Protein AF-A0A6G0YF76-F1 (afdb_monomer_lite)

Structure (mmCIF, N/CA/C/O backbone):
data_AF-A0A6G0YF76-F1
#
_entry.id   AF-A0A6G0YF76-F1
#
loop_
_atom_site.group_PDB
_atom_site.id
_atom_site.type_symbol
_atom_site.label_atom_id
_atom_site.label_alt_id
_atom_site.label_comp_id
_atom_site.label_asym_id
_atom_site.label_entity_id
_atom_site.label_seq_id
_atom_site.pdbx_PDB_ins_code
_atom_site.Cartn_x
_atom_site.Cartn_y
_atom_site.Cartn_z
_atom_site.occupancy
_atom_site.B_iso_or_equiv
_atom_site.auth_seq_id
_atom_site.auth_comp_id
_atom_site.auth_asym_id
_atom_site.auth_atom_id
_atom_site.pdbx_PDB_model_num
ATOM 1 N N . ILE A 1 1 ? 9.963 44.199 -21.799 1.00 30.78 1 ILE A N 1
ATOM 2 C CA . ILE A 1 1 ? 8.551 43.798 -21.581 1.00 30.78 1 ILE A CA 1
ATOM 3 C C . ILE A 1 1 ? 8.349 42.576 -22.480 1.00 30.78 1 ILE A C 1
ATOM 5 O O . ILE A 1 1 ? 8.421 42.765 -23.678 1.00 30.78 1 ILE A O 1
ATOM 9 N N . THR A 1 2 ? 8.290 41.304 -22.094 1.00 28.62 2 THR A N 1
ATOM 10 C CA . THR A 1 2 ? 8.095 40.562 -20.836 1.00 28.62 2 THR A CA 1
ATOM 11 C C . THR A 1 2 ? 8.354 39.076 -21.166 1.00 28.62 2 THR A C 1
ATOM 13 O O . THR A 1 2 ? 7.954 38.654 -22.240 1.00 28.62 2 THR A O 1
ATOM 16 N N . SER A 1 3 ? 8.992 38.332 -20.243 1.00 27.42 3 SER A N 1
ATOM 17 C CA . SER A 1 3 ? 8.773 36.911 -19.850 1.00 27.42 3 SER A CA 1
ATOM 18 C C . SER A 1 3 ? 8.366 35.901 -20.954 1.00 27.42 3 SER A C 1
ATOM 20 O O . SER A 1 3 ? 7.348 36.077 -21.601 1.00 27.42 3 SER A O 1
ATOM 22 N N . ARG A 1 4 ? 8.981 34.726 -21.135 1.00 32.31 4 ARG A N 1
ATOM 23 C CA . ARG A 1 4 ? 9.251 33.711 -20.106 1.00 32.31 4 ARG A CA 1
ATOM 24 C C . ARG A 1 4 ? 9.994 32.520 -20.747 1.00 32.31 4 ARG A C 1
ATOM 26 O O . ARG A 1 4 ? 9.708 32.142 -21.877 1.00 32.31 4 ARG A O 1
ATOM 33 N N . ASN A 1 5 ? 10.915 31.932 -19.988 1.00 37.53 5 ASN A N 1
ATOM 34 C CA . ASN A 1 5 ? 11.643 30.701 -20.291 1.00 37.53 5 ASN A CA 1
ATOM 35 C C . ASN A 1 5 ? 10.697 29.540 -20.646 1.00 37.53 5 ASN A C 1
ATOM 37 O O . ASN A 1 5 ? 9.911 29.124 -19.796 1.00 37.53 5 ASN A O 1
ATOM 41 N N . ASN A 1 6 ? 10.838 28.966 -21.843 1.00 32.09 6 ASN A N 1
ATOM 42 C CA . ASN A 1 6 ? 10.301 27.645 -22.167 1.00 32.09 6 ASN A CA 1
ATOM 43 C C . ASN A 1 6 ? 11.447 26.629 -22.131 1.00 32.09 6 ASN A C 1
ATOM 45 O O . ASN A 1 6 ? 12.233 26.516 -23.069 1.00 32.09 6 ASN A O 1
ATOM 49 N N . ALA A 1 7 ? 11.542 25.904 -21.018 1.00 32.56 7 ALA A N 1
ATOM 50 C CA . ALA A 1 7 ? 12.341 24.690 -20.927 1.00 32.56 7 ALA A CA 1
ATOM 51 C C . ALA A 1 7 ? 11.853 23.663 -21.972 1.00 32.56 7 ALA A C 1
ATOM 53 O O . ALA A 1 7 ? 10.640 23.539 -22.170 1.00 32.56 7 ALA A O 1
ATOM 54 N N . PRO A 1 8 ? 12.743 22.899 -22.630 1.00 32.09 8 PRO A N 1
ATOM 55 C CA . PRO A 1 8 ? 12.312 21.842 -23.531 1.00 32.09 8 PRO A CA 1
ATOM 56 C C . PRO A 1 8 ? 11.697 20.696 -22.721 1.00 32.09 8 PRO A C 1
ATOM 58 O O . PRO A 1 8 ? 12.381 19.968 -21.997 1.00 32.09 8 PRO A O 1
ATOM 61 N N . ILE A 1 9 ? 10.381 20.535 -22.859 1.00 31.83 9 ILE A N 1
ATOM 62 C CA . ILE A 1 9 ? 9.618 19.396 -22.348 1.00 31.83 9 ILE A CA 1
ATOM 63 C C . ILE A 1 9 ? 10.117 18.157 -23.094 1.00 31.83 9 ILE A C 1
ATOM 65 O O . ILE A 1 9 ? 9.735 17.877 -24.228 1.00 31.83 9 ILE A O 1
ATOM 69 N N . SER A 1 10 ? 11.038 17.439 -22.462 1.00 29.19 10 SER A N 1
ATOM 70 C CA . SER A 1 10 ? 11.576 16.187 -22.977 1.00 29.19 10 SER A CA 1
ATOM 71 C C . SER A 1 10 ? 10.587 15.074 -22.648 1.00 29.19 10 SER A C 1
ATOM 73 O O . SER A 1 10 ? 10.451 14.668 -21.494 1.00 29.19 10 SER A O 1
ATOM 75 N N . TYR A 1 11 ? 9.866 14.603 -23.665 1.00 30.48 11 TYR A N 1
ATOM 76 C CA . TYR A 1 11 ? 8.945 13.475 -23.576 1.00 30.48 11 TYR A CA 1
ATOM 77 C C . TYR A 1 11 ? 9.709 12.203 -23.179 1.00 30.48 11 TYR A C 1
ATOM 79 O O . TYR A 1 11 ? 10.367 11.568 -24.004 1.00 30.48 11 TYR A O 1
ATOM 87 N N . PHE A 1 12 ? 9.617 11.803 -21.911 1.00 33.19 12 PHE A N 1
ATOM 88 C CA . PHE A 1 12 ? 10.065 10.484 -21.468 1.00 33.19 12 PHE A CA 1
ATOM 89 C C . PHE A 1 12 ? 9.041 9.428 -21.900 1.00 33.19 12 PHE A C 1
ATOM 91 O O . PHE A 1 12 ? 8.163 9.021 -21.144 1.00 33.19 12 PHE A O 1
ATOM 98 N N . GLY A 1 13 ? 9.165 8.970 -23.147 1.00 31.00 13 GLY A N 1
ATOM 99 C CA . GLY A 1 13 ? 8.589 7.702 -23.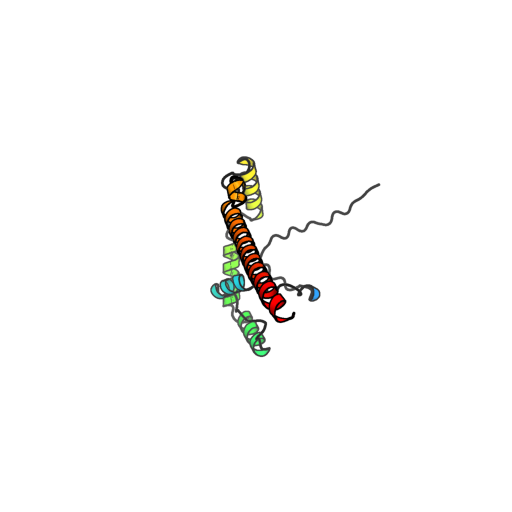576 1.00 31.00 13 GLY A CA 1
ATOM 100 C C . GLY A 1 13 ? 9.306 6.567 -22.848 1.00 31.00 13 GLY A C 1
ATOM 101 O O . GLY A 1 13 ? 10.481 6.305 -23.111 1.00 31.00 13 GLY A O 1
ATOM 102 N N . GLY A 1 14 ? 8.612 5.924 -21.908 1.00 32.56 14 GLY A N 1
ATOM 103 C CA . GLY A 1 14 ? 9.096 4.767 -21.159 1.00 32.56 14 GLY A CA 1
ATOM 104 C C . GLY A 1 14 ? 9.395 3.586 -22.080 1.00 32.56 14 GLY A C 1
ATOM 105 O O . GLY A 1 14 ? 8.541 2.744 -22.335 1.00 32.56 14 GLY A O 1
ATOM 106 N N . GLY A 1 15 ? 10.621 3.538 -22.589 1.00 31.59 15 GLY A N 1
ATOM 107 C CA . GLY A 1 15 ? 11.251 2.336 -23.111 1.00 31.59 15 GLY A CA 1
ATOM 108 C C . GLY A 1 15 ? 12.288 1.852 -22.107 1.00 31.59 15 GLY A C 1
ATOM 109 O O . GLY A 1 15 ? 13.016 2.665 -21.536 1.00 31.59 15 GLY A O 1
ATOM 110 N N . PHE A 1 16 ? 12.377 0.537 -21.909 1.00 32.12 16 PHE A N 1
ATOM 111 C CA . PHE A 1 16 ? 13.478 -0.101 -21.189 1.00 32.12 16 PHE A CA 1
ATOM 112 C C . PHE A 1 16 ? 14.779 0.136 -21.961 1.00 32.12 16 PHE A C 1
ATOM 114 O O . PHE A 1 16 ? 15.180 -0.655 -22.811 1.00 32.12 16 PHE A O 1
ATOM 121 N N . ARG A 1 17 ? 15.412 1.281 -21.721 1.00 33.56 17 ARG A N 1
ATOM 122 C CA . ARG A 1 17 ? 16.753 1.582 -22.203 1.00 33.56 17 ARG A CA 1
ATOM 123 C C . ARG A 1 17 ? 17.669 1.449 -20.995 1.00 33.56 17 ARG A C 1
ATOM 125 O O . ARG A 1 17 ? 17.536 2.217 -20.047 1.00 33.56 17 ARG A O 1
ATOM 132 N N . CYS A 1 18 ? 18.551 0.452 -21.014 1.00 35.03 18 CYS A N 1
ATOM 133 C CA . CYS A 1 18 ? 19.622 0.328 -20.031 1.00 35.03 18 CYS A CA 1
ATOM 134 C C . CYS A 1 18 ? 20.486 1.589 -20.156 1.00 35.03 18 CYS A C 1
ATOM 136 O O . CYS A 1 18 ? 21.145 1.777 -21.178 1.00 35.03 18 CYS A O 1
ATOM 138 N N . LYS A 1 19 ? 20.397 2.503 -19.187 1.00 33.72 19 LYS A N 1
ATOM 139 C CA . LYS A 1 19 ? 21.179 3.741 -19.163 1.00 33.72 19 LYS A CA 1
ATOM 140 C C . LYS A 1 19 ? 22.199 3.611 -18.036 1.00 33.72 19 LYS A C 1
ATOM 142 O O . LYS A 1 19 ? 21.819 3.427 -16.886 1.00 33.72 19 LYS A O 1
ATOM 147 N N . SER A 1 20 ? 23.478 3.639 -18.395 1.00 33.84 20 SER A N 1
ATOM 148 C CA . SER A 1 20 ? 24.636 3.400 -17.523 1.00 33.84 20 SER A CA 1
ATOM 149 C C . SER A 1 20 ? 25.084 4.630 -16.725 1.00 33.84 20 SER A C 1
ATOM 151 O O . SER A 1 20 ? 26.180 4.640 -16.182 1.00 33.84 20 SER A O 1
ATOM 153 N N . GLU A 1 21 ? 24.263 5.675 -16.643 1.00 36.59 21 GLU A N 1
ATOM 154 C CA . GLU A 1 21 ? 24.645 6.949 -16.031 1.00 36.59 21 GLU A CA 1
ATOM 155 C C . GLU A 1 21 ? 23.516 7.449 -15.131 1.00 36.59 21 GLU A C 1
ATOM 157 O O . GLU A 1 21 ? 22.616 8.170 -15.564 1.00 36.59 21 GLU A O 1
ATOM 162 N N . TYR A 1 22 ? 23.563 7.049 -13.860 1.00 44.81 22 TYR A N 1
ATOM 163 C CA . TYR A 1 22 ? 22.804 7.694 -12.794 1.00 44.81 22 TYR A CA 1
ATOM 164 C C . TYR A 1 22 ? 23.791 8.238 -11.753 1.00 44.81 22 TYR A C 1
ATOM 166 O O . TYR A 1 22 ? 24.657 7.491 -11.295 1.00 44.81 22 TYR A O 1
ATOM 174 N N . PRO A 1 23 ? 23.691 9.521 -11.365 1.00 39.28 23 PRO A N 1
ATOM 175 C CA . PRO A 1 23 ? 24.486 10.076 -10.278 1.00 39.28 23 PRO A CA 1
ATOM 176 C C . PRO A 1 23 ? 24.168 9.370 -8.952 1.00 39.28 23 PRO A C 1
ATOM 178 O O . PRO A 1 23 ? 23.004 9.223 -8.578 1.00 39.28 23 PRO A O 1
ATOM 181 N N . TRP A 1 24 ? 25.210 8.971 -8.220 1.00 40.72 24 TRP A N 1
ATOM 182 C CA . TRP A 1 24 ? 25.134 8.169 -6.988 1.00 40.72 24 TRP A CA 1
ATOM 183 C C . TRP A 1 24 ? 24.268 8.767 -5.862 1.00 40.72 24 TRP A C 1
ATOM 185 O O . TRP A 1 24 ? 23.840 8.043 -4.969 1.00 40.72 24 TRP A O 1
ATOM 195 N N . TRP A 1 25 ? 23.951 10.062 -5.905 1.00 40.09 25 TRP A N 1
ATOM 196 C CA . TRP A 1 25 ? 23.133 10.739 -4.893 1.00 40.09 25 TRP A CA 1
ATOM 197 C C . TRP A 1 25 ? 21.610 10.559 -5.069 1.00 40.09 25 TRP A C 1
ATOM 199 O O . TRP A 1 25 ? 20.848 10.990 -4.209 1.00 40.09 25 TRP A O 1
ATOM 209 N N . LEU A 1 26 ? 21.150 9.890 -6.135 1.00 37.09 26 LEU A N 1
ATOM 210 C CA . LEU A 1 26 ? 19.727 9.580 -6.375 1.00 37.09 26 LEU A CA 1
ATOM 211 C C . LEU A 1 26 ? 19.301 8.168 -5.919 1.00 37.09 26 LEU A C 1
ATOM 213 O O . LEU A 1 26 ? 18.127 7.818 -6.032 1.00 37.09 26 LEU A O 1
ATOM 217 N N . VAL A 1 27 ? 20.216 7.360 -5.368 1.00 46.66 27 VAL A N 1
ATOM 218 C CA . VAL A 1 27 ? 19.926 6.003 -4.855 1.00 46.66 27 VAL A CA 1
ATOM 219 C C . VAL A 1 27 ? 19.682 6.046 -3.345 1.00 46.66 27 VAL A C 1
ATOM 221 O O . VAL A 1 27 ? 20.362 5.414 -2.538 1.00 46.66 27 VAL A O 1
ATOM 224 N N . HIS A 1 28 ? 18.685 6.822 -2.937 1.00 43.47 28 HIS A N 1
ATOM 225 C CA . HIS A 1 28 ? 18.102 6.688 -1.610 1.00 43.47 28 HIS A CA 1
ATOM 226 C C . HIS A 1 28 ? 16.585 6.706 -1.756 1.00 43.47 28 HIS A C 1
ATOM 228 O O . HIS A 1 28 ? 16.038 7.572 -2.427 1.00 43.47 28 HIS A O 1
ATOM 234 N N . TYR A 1 29 ? 15.928 5.738 -1.116 1.00 39.69 29 TYR A N 1
ATOM 235 C CA . TYR A 1 29 ? 14.484 5.482 -1.119 1.00 39.69 29 TYR A CA 1
ATOM 236 C C . TYR A 1 29 ? 13.920 4.727 -2.331 1.00 39.69 29 TYR A C 1
ATOM 238 O O . TYR A 1 29 ? 13.389 5.315 -3.267 1.00 39.69 29 TYR A O 1
ATOM 246 N N . ARG A 1 30 ? 13.884 3.388 -2.222 1.00 32.81 30 ARG A N 1
ATOM 247 C CA . ARG A 1 30 ? 12.624 2.604 -2.170 1.00 32.81 30 ARG A CA 1
ATOM 248 C C . ARG A 1 30 ? 12.916 1.099 -2.115 1.00 32.81 30 ARG A C 1
ATOM 250 O O . ARG A 1 30 ? 13.115 0.445 -3.130 1.00 32.81 30 ARG A O 1
ATOM 257 N N . GLY A 1 31 ? 12.875 0.544 -0.905 1.00 45.47 31 GLY A N 1
ATOM 258 C CA . GLY A 1 31 ? 13.079 -0.880 -0.615 1.00 45.47 31 GLY A CA 1
ATOM 259 C C . GLY A 1 31 ? 11.900 -1.810 -0.934 1.00 45.47 31 GLY A C 1
ATOM 260 O O . GLY A 1 31 ? 11.793 -2.858 -0.314 1.00 45.47 31 GLY A O 1
ATOM 261 N N . GLN A 1 32 ? 10.999 -1.476 -1.865 1.00 47.62 32 GLN A N 1
ATOM 262 C CA . GLN A 1 32 ? 9.941 -2.399 -2.304 1.00 47.62 32 GLN A CA 1
ATOM 263 C C . GLN A 1 32 ? 9.641 -2.218 -3.803 1.00 47.62 32 GLN A C 1
ATOM 265 O O . GLN A 1 32 ? 9.493 -1.089 -4.263 1.00 47.62 32 GLN A O 1
ATOM 270 N N . LYS A 1 33 ? 9.485 -3.348 -4.522 1.00 45.22 33 LYS A N 1
ATOM 271 C CA . LYS A 1 33 ? 9.086 -3.527 -5.947 1.00 45.22 33 LYS A CA 1
ATOM 272 C C . LYS A 1 33 ? 10.171 -3.664 -7.037 1.00 45.22 33 LYS A C 1
ATOM 274 O O . LYS A 1 33 ? 9.997 -3.146 -8.134 1.00 45.22 33 LYS A O 1
ATOM 279 N N . LEU A 1 34 ? 11.203 -4.487 -6.835 1.00 48.56 34 LEU A N 1
ATOM 280 C CA . LEU A 1 34 ? 11.946 -5.074 -7.976 1.00 48.56 34 LEU A CA 1
ATOM 281 C C . LEU A 1 34 ? 11.592 -6.545 -8.259 1.00 48.56 34 LEU A C 1
ATOM 283 O O . LEU A 1 34 ? 11.906 -7.057 -9.328 1.00 48.56 34 LEU A O 1
ATOM 287 N N . THR A 1 35 ? 10.880 -7.224 -7.357 1.00 45.69 35 THR A N 1
ATOM 288 C CA . THR A 1 35 ? 10.621 -8.674 -7.439 1.00 45.69 35 THR A CA 1
ATOM 289 C C . THR A 1 35 ? 9.761 -9.104 -8.629 1.00 45.69 35 THR A C 1
ATOM 291 O O . THR A 1 35 ? 9.989 -10.184 -9.167 1.00 45.69 35 THR A O 1
ATOM 294 N N . PHE A 1 36 ? 8.809 -8.274 -9.070 1.00 44.91 36 PHE A N 1
ATOM 295 C CA . PHE A 1 36 ? 7.900 -8.619 -10.172 1.00 44.91 36 PHE A CA 1
ATOM 296 C C . PHE A 1 36 ? 8.612 -8.650 -11.532 1.00 44.91 36 PHE A C 1
ATOM 298 O O . PHE A 1 36 ? 8.423 -9.577 -12.309 1.00 44.91 36 PHE A O 1
ATOM 305 N N . SER A 1 37 ? 9.494 -7.678 -11.791 1.00 59.88 37 SER A N 1
ATOM 306 C CA . SER A 1 37 ? 10.330 -7.688 -12.999 1.00 59.88 37 SER A CA 1
ATOM 307 C C . SER A 1 37 ? 11.415 -8.765 -12.904 1.00 59.88 37 SER A C 1
ATOM 309 O O . SER A 1 37 ? 11.663 -9.485 -13.864 1.00 59.88 37 SER A O 1
ATOM 311 N N . LYS A 1 38 ? 12.005 -8.947 -11.712 1.00 62.50 38 LYS A N 1
ATOM 312 C CA . LYS A 1 38 ? 13.094 -9.902 -11.468 1.00 62.50 38 LYS A CA 1
ATOM 313 C C . LYS A 1 38 ? 12.746 -11.332 -11.898 1.00 62.50 38 LYS A C 1
ATOM 315 O O . LYS A 1 38 ? 13.548 -11.946 -12.586 1.00 62.50 38 LYS A O 1
ATOM 320 N N . LYS A 1 39 ? 11.566 -11.846 -11.526 1.00 70.00 39 LYS A N 1
ATOM 321 C CA . LYS A 1 39 ? 11.140 -13.214 -11.884 1.00 70.00 39 LYS A CA 1
ATOM 322 C C . LYS A 1 39 ? 10.925 -13.365 -13.389 1.00 70.00 39 LYS A C 1
ATOM 324 O O . LYS A 1 39 ? 11.546 -14.216 -14.003 1.00 70.00 39 LYS A O 1
ATOM 329 N N . ASN A 1 40 ? 10.188 -12.438 -13.998 1.00 72.06 40 ASN A N 1
ATOM 330 C CA . ASN A 1 40 ? 9.906 -12.468 -15.435 1.00 72.06 40 ASN A CA 1
ATOM 331 C C . ASN A 1 40 ? 11.175 -12.358 -16.301 1.00 72.06 40 ASN A C 1
ATOM 333 O O . ASN A 1 40 ? 11.244 -12.954 -17.371 1.00 72.06 40 ASN A O 1
ATOM 337 N N . LEU A 1 41 ? 12.184 -11.603 -15.854 1.00 74.31 41 LEU A N 1
ATOM 338 C CA . LEU A 1 41 ? 13.467 -11.483 -16.554 1.00 74.31 41 LEU A CA 1
ATOM 339 C C . LEU A 1 41 ? 14.300 -12.769 -16.469 1.00 74.31 41 LEU A C 1
ATOM 341 O O . LEU A 1 41 ? 14.958 -13.128 -17.445 1.00 74.31 41 LEU A O 1
ATOM 345 N N . VAL A 1 42 ? 14.260 -13.458 -15.327 1.00 78.50 42 VAL A N 1
ATOM 346 C CA . VAL A 1 42 ? 14.929 -14.754 -15.137 1.00 78.50 42 VAL A CA 1
ATOM 347 C C . VAL A 1 42 ? 14.215 -15.850 -15.920 1.00 78.50 42 VAL A C 1
ATOM 349 O O . VAL A 1 42 ? 14.872 -16.600 -16.638 1.00 78.50 42 VAL A O 1
ATOM 352 N N . ASP A 1 43 ? 12.884 -15.889 -15.866 1.00 78.94 43 ASP A N 1
ATOM 353 C CA . ASP A 1 43 ? 12.056 -16.862 -16.589 1.00 78.94 43 ASP A CA 1
ATOM 354 C C . ASP A 1 43 ? 12.201 -16.702 -18.111 1.00 78.94 43 ASP A C 1
ATOM 356 O O . ASP A 1 43 ? 12.252 -17.681 -18.853 1.00 78.94 43 ASP A O 1
ATOM 360 N N . ALA A 1 44 ? 12.354 -15.463 -18.588 1.00 75.50 44 ALA A N 1
ATOM 361 C CA . ALA A 1 44 ? 12.665 -15.168 -19.985 1.00 75.50 44 ALA A CA 1
ATOM 362 C C . ALA A 1 44 ? 14.141 -15.416 -20.358 1.00 75.50 44 ALA A C 1
ATOM 364 O O . ALA A 1 44 ? 14.537 -15.172 -21.500 1.00 75.50 44 ALA A O 1
ATOM 365 N N . GLY A 1 45 ? 14.974 -15.861 -19.410 1.00 77.75 45 GLY A N 1
ATOM 366 C CA . GLY A 1 45 ? 16.396 -16.120 -19.621 1.00 77.75 45 GLY A CA 1
ATOM 367 C C . GLY A 1 45 ? 17.182 -14.878 -20.039 1.00 77.75 45 GLY A C 1
ATOM 368 O O . GLY A 1 45 ? 18.142 -15.003 -20.797 1.00 77.75 45 GLY A O 1
ATOM 369 N N . MET A 1 46 ? 16.742 -13.694 -19.603 1.00 73.00 46 MET A N 1
ATOM 370 C CA . MET A 1 46 ? 17.344 -12.390 -19.906 1.00 73.00 46 MET A CA 1
ATOM 371 C C . MET A 1 46 ? 18.227 -11.861 -18.767 1.00 73.00 46 MET A C 1
ATOM 373 O O . MET A 1 46 ? 18.895 -10.845 -18.938 1.00 73.00 46 MET A O 1
ATOM 377 N N . GLY A 1 47 ? 18.234 -12.515 -17.603 1.00 74.56 47 GLY A N 1
ATOM 378 C CA . GLY A 1 47 ? 19.073 -12.108 -16.480 1.00 74.56 47 GLY A CA 1
ATOM 379 C C . GLY A 1 47 ? 19.090 -13.110 -15.332 1.00 74.56 47 GLY A C 1
ATOM 380 O O . GLY A 1 47 ? 18.322 -14.069 -15.314 1.00 74.56 47 GLY A O 1
ATOM 381 N N . ILE A 1 48 ? 19.970 -12.859 -14.362 1.00 77.88 48 ILE A N 1
ATOM 382 C CA . ILE A 1 48 ? 20.157 -13.676 -13.159 1.00 77.88 48 ILE A CA 1
ATOM 383 C C . ILE A 1 48 ? 19.621 -12.899 -11.951 1.00 77.88 48 ILE A C 1
ATOM 385 O O . ILE A 1 48 ? 19.928 -11.722 -11.755 1.00 77.88 48 ILE A O 1
ATOM 389 N N . SER A 1 49 ? 18.799 -13.551 -11.127 1.00 74.75 49 SER A N 1
ATOM 390 C CA . SER A 1 49 ? 18.269 -12.966 -9.895 1.00 74.75 49 SER A CA 1
ATOM 391 C C . SER A 1 49 ? 19.275 -13.121 -8.760 1.00 74.75 49 SER A C 1
ATOM 393 O O . SER A 1 49 ? 19.504 -14.239 -8.315 1.00 74.75 49 SER A O 1
ATOM 395 N N . MET A 1 50 ? 19.767 -12.010 -8.211 1.00 70.62 50 MET A N 1
ATOM 396 C CA . MET A 1 50 ? 20.621 -12.019 -7.015 1.00 70.62 50 MET A CA 1
ATOM 397 C C . MET A 1 50 ? 20.024 -11.168 -5.890 1.00 70.62 50 MET A C 1
ATOM 399 O O . MET A 1 50 ? 19.285 -10.214 -6.163 1.00 70.62 50 MET A O 1
ATOM 403 N N . ASP A 1 51 ? 20.258 -11.540 -4.633 1.00 73.62 51 ASP A N 1
ATOM 404 C CA . ASP A 1 51 ? 19.823 -10.765 -3.467 1.00 73.62 51 ASP A CA 1
ATOM 405 C C . ASP A 1 51 ? 20.934 -9.809 -3.014 1.00 73.62 51 ASP A C 1
ATOM 407 O O . ASP A 1 51 ? 21.988 -10.228 -2.552 1.00 73.62 51 ASP A O 1
ATOM 411 N N . LEU A 1 52 ? 20.698 -8.505 -3.164 1.00 64.00 52 LEU A N 1
ATOM 412 C CA . LEU A 1 52 ? 21.696 -7.461 -2.908 1.00 64.00 52 LEU A CA 1
ATOM 413 C C . LEU A 1 52 ? 22.167 -7.424 -1.447 1.00 64.00 52 LEU A C 1
ATOM 415 O O . LEU A 1 52 ? 23.232 -6.878 -1.175 1.00 64.00 52 LEU A O 1
ATOM 419 N N . LEU A 1 53 ? 21.383 -7.983 -0.522 1.00 68.94 53 LEU A N 1
ATOM 420 C CA . LEU A 1 53 ? 21.684 -7.971 0.909 1.00 68.94 53 LEU A CA 1
ATOM 421 C C . LEU A 1 53 ? 22.594 -9.129 1.351 1.00 68.94 53 LEU A C 1
ATOM 423 O O . LEU A 1 53 ? 23.196 -9.033 2.416 1.00 68.94 53 LEU A O 1
ATOM 427 N N . SER A 1 54 ? 22.716 -10.198 0.557 1.00 67.25 54 SER A N 1
ATOM 428 C CA . SER A 1 54 ? 23.431 -11.430 0.941 1.00 67.25 54 SER A CA 1
ATOM 429 C C . SER A 1 54 ? 24.648 -11.751 0.069 1.00 67.25 54 SER A C 1
ATOM 431 O O . SER A 1 54 ? 25.213 -12.836 0.167 1.00 67.25 54 SER A O 1
ATOM 433 N N . ILE A 1 55 ? 25.022 -10.844 -0.826 1.00 70.56 55 ILE A N 1
ATOM 434 C CA . ILE A 1 55 ? 25.971 -11.105 -1.904 1.00 70.56 55 ILE A CA 1
ATOM 435 C C . ILE A 1 55 ? 27.437 -10.941 -1.452 1.00 70.56 55 ILE A C 1
ATOM 437 O O . ILE A 1 55 ? 27.811 -9.928 -0.858 1.00 70.56 55 ILE A O 1
ATOM 441 N N . GLN A 1 56 ? 28.296 -11.894 -1.833 1.00 78.62 56 GLN A N 1
ATOM 442 C CA . GLN A 1 56 ? 29.758 -11.777 -1.736 1.00 78.62 56 GLN A CA 1
ATOM 443 C C . GLN A 1 56 ? 30.371 -11.207 -3.031 1.00 78.62 56 GLN A C 1
ATOM 445 O O . GLN A 1 56 ? 29.851 -11.422 -4.127 1.00 78.62 56 GLN A O 1
ATOM 450 N N . LYS A 1 57 ? 31.504 -10.491 -2.928 1.00 76.12 57 LYS A N 1
ATOM 451 C CA . LYS A 1 57 ? 32.182 -9.873 -4.091 1.00 76.12 57 LYS A CA 1
ATOM 452 C C . LYS A 1 57 ? 32.532 -10.890 -5.184 1.00 76.12 57 LYS A C 1
ATOM 454 O O . LYS A 1 57 ? 32.355 -10.590 -6.362 1.00 76.12 57 LYS A 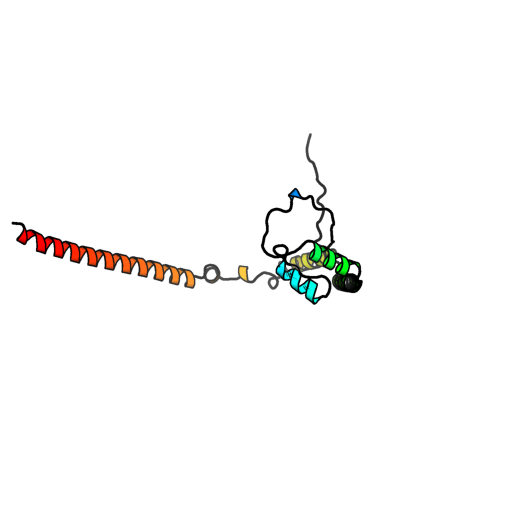O 1
ATOM 459 N N . ASP A 1 58 ? 32.974 -12.081 -4.799 1.00 77.44 58 ASP A N 1
ATOM 460 C CA . ASP A 1 58 ? 33.384 -13.125 -5.745 1.00 77.44 58 ASP A CA 1
ATOM 461 C C . ASP A 1 58 ? 32.191 -13.705 -6.518 1.00 77.44 58 ASP A C 1
ATOM 463 O O . ASP A 1 58 ? 32.282 -13.977 -7.716 1.00 77.44 58 ASP A O 1
ATOM 467 N N . GLU A 1 59 ? 31.035 -13.813 -5.860 1.00 76.38 59 GLU A N 1
ATOM 468 C CA . GLU A 1 59 ? 29.786 -14.258 -6.478 1.00 76.38 59 GLU A CA 1
ATOM 469 C C . GLU A 1 59 ? 29.260 -13.230 -7.493 1.00 76.38 59 GLU A C 1
ATOM 471 O O . GLU A 1 59 ? 28.831 -13.604 -8.587 1.00 76.38 59 GLU A O 1
ATOM 476 N N . LEU A 1 60 ? 29.373 -11.927 -7.197 1.00 78.31 60 LEU A N 1
ATOM 477 C CA . LEU A 1 60 ? 29.047 -10.873 -8.169 1.00 78.31 60 LEU A CA 1
ATOM 478 C C . LEU A 1 60 ? 29.920 -10.940 -9.407 1.00 78.31 60 LEU A C 1
ATOM 480 O O . LEU A 1 60 ? 29.399 -10.875 -10.518 1.00 78.31 60 LEU A O 1
ATOM 484 N N . LEU A 1 61 ? 31.236 -11.034 -9.219 1.00 80.44 61 LEU A N 1
ATOM 485 C CA . LEU A 1 61 ? 32.176 -11.054 -10.334 1.00 80.44 61 LEU A CA 1
ATOM 486 C C . LEU A 1 61 ? 31.915 -12.264 -11.229 1.00 80.44 61 LEU A C 1
ATOM 488 O O . LEU A 1 61 ? 31.836 -12.113 -12.447 1.00 80.44 61 LEU A O 1
ATOM 492 N N . LYS A 1 62 ? 31.675 -13.435 -10.632 1.00 81.88 62 LYS A N 1
ATOM 493 C CA . LYS A 1 62 ? 31.300 -14.644 -11.367 1.00 81.88 62 LYS A CA 1
ATOM 494 C C . LYS A 1 62 ? 30.014 -14.454 -12.177 1.00 81.88 62 LYS A C 1
ATOM 496 O O . LYS A 1 62 ? 29.986 -14.806 -13.353 1.00 81.88 62 LYS A O 1
ATOM 501 N N . ASN A 1 63 ? 28.977 -13.868 -11.584 1.00 78.44 63 ASN A N 1
ATOM 502 C CA . ASN A 1 63 ? 27.686 -13.684 -12.250 1.00 78.44 63 ASN A CA 1
ATOM 503 C C . ASN A 1 63 ? 27.729 -12.601 -13.342 1.00 78.44 63 ASN A C 1
ATOM 505 O O . ASN A 1 63 ? 27.065 -12.740 -14.365 1.00 78.44 63 ASN A O 1
ATOM 509 N N . ILE A 1 64 ? 28.533 -11.545 -13.173 1.00 79.62 64 ILE A N 1
ATOM 510 C CA . ILE A 1 64 ? 28.766 -10.529 -14.215 1.00 79.62 64 ILE A CA 1
ATOM 511 C C . ILE A 1 64 ? 29.537 -11.132 -15.393 1.00 79.62 64 ILE A C 1
ATOM 513 O O . ILE A 1 64 ? 29.190 -10.879 -16.549 1.00 79.62 64 ILE A O 1
ATOM 517 N N . LEU A 1 65 ? 30.559 -11.943 -15.108 1.00 80.81 65 LEU A N 1
ATOM 518 C CA . LEU A 1 65 ? 31.311 -12.656 -16.137 1.00 80.81 65 LEU A CA 1
ATOM 519 C C . LEU A 1 65 ? 30.424 -13.659 -16.881 1.00 80.81 65 LEU A C 1
ATOM 521 O O . LEU A 1 65 ? 30.491 -13.706 -18.104 1.00 80.81 65 LEU A O 1
ATOM 525 N N . ASP A 1 66 ? 29.552 -14.394 -16.185 1.00 81.38 66 ASP A N 1
ATOM 526 C CA . ASP A 1 66 ? 28.589 -15.303 -16.824 1.00 81.38 66 ASP A CA 1
ATOM 527 C C . ASP A 1 66 ? 27.579 -14.541 -17.699 1.00 81.38 66 ASP A C 1
ATOM 529 O O . ASP A 1 66 ? 27.359 -14.904 -18.851 1.00 81.38 66 ASP A O 1
ATOM 533 N N . LEU A 1 67 ? 27.034 -13.418 -17.219 1.00 80.62 67 LEU A N 1
ATOM 534 C CA . LEU A 1 67 ? 26.129 -12.569 -18.005 1.00 80.62 67 LEU A CA 1
ATOM 535 C C . LEU A 1 67 ? 26.785 -11.971 -19.258 1.00 80.62 67 LEU A C 1
ATOM 537 O O . LEU A 1 67 ? 26.106 -11.790 -20.267 1.00 80.62 67 LEU A O 1
ATOM 541 N N . THR A 1 68 ? 28.078 -11.645 -19.189 1.00 77.69 68 THR A N 1
ATOM 542 C CA . THR A 1 68 ? 28.816 -11.003 -20.289 1.00 77.69 68 THR A CA 1
ATOM 543 C C . THR A 1 68 ? 29.351 -12.023 -21.294 1.00 77.69 68 THR A C 1
ATOM 545 O O . THR A 1 68 ? 29.288 -11.781 -22.496 1.00 77.69 68 THR A O 1
ATOM 548 N N . ASN A 1 69 ? 29.853 -13.168 -20.824 1.00 79.44 69 ASN A N 1
ATOM 549 C CA . ASN A 1 69 ? 30.414 -14.207 -21.691 1.00 79.44 69 ASN A CA 1
ATOM 550 C C . ASN A 1 69 ? 29.338 -15.086 -22.334 1.00 79.44 69 ASN A C 1
ATOM 552 O O . ASN A 1 69 ? 29.567 -15.656 -23.399 1.00 79.44 69 ASN A O 1
ATOM 556 N N . ASN A 1 70 ? 28.171 -15.229 -21.703 1.00 79.94 70 ASN A N 1
ATOM 557 C CA . ASN A 1 70 ? 27.111 -16.078 -22.221 1.00 79.94 70 ASN A CA 1
ATOM 558 C C . ASN A 1 70 ? 26.155 -15.282 -23.120 1.00 79.94 70 ASN A C 1
ATOM 560 O O . ASN A 1 70 ? 25.220 -14.618 -22.663 1.00 79.94 70 ASN A O 1
ATOM 564 N N . GLU A 1 71 ? 26.345 -15.409 -24.433 1.00 80.00 71 GLU A N 1
ATOM 565 C CA . GLU A 1 71 ? 25.530 -14.726 -25.446 1.00 80.00 71 GLU A CA 1
ATOM 566 C C . GLU A 1 71 ? 24.027 -15.046 -25.361 1.00 80.00 71 GLU A C 1
ATOM 568 O O . GLU A 1 71 ? 23.203 -14.296 -25.893 1.00 80.00 71 GLU A O 1
ATOM 573 N N . LYS A 1 72 ? 23.637 -16.130 -24.673 1.00 83.12 72 LYS A N 1
ATOM 574 C CA . LYS A 1 72 ? 22.235 -16.518 -24.463 1.00 83.12 72 LYS A CA 1
ATOM 575 C C . LYS A 1 72 ? 21.412 -15.385 -23.849 1.00 83.12 72 LYS A C 1
ATOM 577 O O . LYS A 1 72 ? 20.303 -15.127 -24.319 1.00 83.12 72 LYS A O 1
ATOM 582 N N . TYR A 1 73 ? 21.950 -14.693 -22.843 1.00 79.75 73 TYR A N 1
ATOM 583 C CA . TYR A 1 73 ? 21.234 -13.612 -22.161 1.00 79.75 73 TYR A CA 1
ATOM 584 C C . TYR A 1 73 ? 21.010 -12.419 -23.098 1.00 79.75 73 TYR A C 1
ATOM 586 O O . TYR A 1 73 ? 19.893 -11.907 -23.201 1.00 79.75 73 TYR A O 1
ATOM 594 N N . MET A 1 74 ? 22.040 -12.036 -23.862 1.00 77.38 74 MET A N 1
ATOM 595 C CA . MET A 1 74 ? 21.951 -10.958 -24.851 1.00 77.38 74 MET A CA 1
ATOM 596 C C . MET A 1 74 ? 20.991 -11.310 -25.996 1.00 77.38 74 MET A C 1
ATOM 598 O O . MET A 1 74 ? 20.181 -10.477 -26.409 1.00 77.38 74 MET A O 1
ATOM 602 N N . LYS A 1 75 ? 21.032 -12.553 -26.487 1.00 83.50 75 LYS A N 1
ATOM 603 C CA . LYS A 1 75 ? 20.151 -13.039 -27.556 1.00 83.50 75 LYS A CA 1
ATOM 604 C C . LYS A 1 75 ? 18.686 -13.042 -27.121 1.00 83.50 75 LYS A C 1
ATOM 606 O O . LYS A 1 75 ? 17.839 -12.530 -27.850 1.00 83.50 75 LYS A O 1
ATOM 611 N N . ASN A 1 76 ? 18.388 -13.539 -25.922 1.00 81.88 76 ASN A N 1
ATOM 612 C CA . ASN A 1 76 ? 17.030 -13.527 -25.375 1.00 81.88 76 ASN A CA 1
ATOM 613 C C . ASN A 1 76 ? 16.524 -12.099 -25.132 1.00 81.88 76 ASN A C 1
ATOM 615 O O . ASN A 1 76 ? 15.381 -11.790 -25.473 1.00 81.88 76 ASN A O 1
ATOM 619 N N . ALA A 1 77 ? 17.382 -11.204 -24.631 1.00 80.12 77 ALA A N 1
ATOM 620 C CA . ALA A 1 77 ? 17.047 -9.791 -24.467 1.00 80.12 77 ALA A CA 1
ATOM 621 C C . ALA A 1 77 ? 16.749 -9.103 -25.810 1.00 80.12 77 ALA A C 1
ATOM 623 O O . ALA A 1 77 ? 15.811 -8.306 -25.911 1.00 80.12 77 ALA A O 1
ATOM 624 N N . LYS A 1 78 ? 17.498 -9.446 -26.864 1.00 83.38 78 LYS A N 1
ATOM 625 C CA . LYS A 1 78 ? 17.262 -8.942 -28.220 1.00 83.38 78 LYS A CA 1
ATOM 626 C C . LYS A 1 78 ? 15.937 -9.451 -28.792 1.00 83.38 78 LYS A C 1
ATOM 628 O O . LYS A 1 78 ? 15.147 -8.633 -29.252 1.00 83.38 78 LYS A O 1
ATOM 633 N N . ILE A 1 79 ? 15.649 -10.748 -28.668 1.00 85.19 79 ILE A N 1
ATOM 634 C CA . ILE A 1 79 ? 14.376 -11.352 -29.105 1.00 85.19 79 ILE A CA 1
ATOM 635 C C . ILE A 1 79 ? 13.187 -10.715 -28.373 1.00 85.19 79 ILE A C 1
ATOM 637 O O . ILE A 1 79 ? 12.177 -10.378 -28.990 1.00 85.19 79 ILE A O 1
ATOM 641 N N . ALA A 1 80 ? 13.298 -10.504 -27.060 1.00 80.81 80 ALA A N 1
ATOM 642 C CA . ALA A 1 80 ? 12.258 -9.829 -26.289 1.00 80.81 80 ALA A CA 1
ATOM 643 C C . ALA A 1 80 ? 12.079 -8.363 -26.720 1.00 80.81 80 ALA A C 1
ATOM 645 O O . ALA A 1 80 ? 10.950 -7.876 -26.799 1.00 80.81 80 ALA A O 1
ATOM 646 N N . SER A 1 81 ? 13.174 -7.664 -27.042 1.00 81.12 81 SER A N 1
ATOM 647 C CA . SER A 1 81 ? 13.129 -6.298 -27.577 1.00 81.12 81 SER A CA 1
ATOM 648 C C . SER A 1 81 ? 12.458 -6.240 -28.948 1.00 81.12 81 SER A C 1
ATOM 650 O O . SER A 1 81 ? 11.641 -5.351 -29.185 1.00 81.12 81 SER A O 1
ATOM 652 N N . GLU A 1 82 ? 12.781 -7.179 -29.835 1.00 84.38 82 GLU A N 1
ATOM 653 C CA . GLU A 1 82 ? 12.172 -7.307 -31.159 1.00 84.38 82 GLU A CA 1
ATOM 654 C C . GLU A 1 82 ? 10.675 -7.577 -31.028 1.00 84.38 82 GLU A C 1
ATOM 656 O O . GLU A 1 82 ? 9.891 -6.808 -31.569 1.00 84.38 82 GLU A O 1
ATOM 661 N N . ARG A 1 83 ? 10.264 -8.536 -30.190 1.00 83.19 83 ARG A N 1
ATOM 662 C CA . ARG A 1 83 ? 8.844 -8.814 -29.915 1.00 83.19 83 ARG A CA 1
ATOM 663 C C . ARG A 1 83 ? 8.094 -7.611 -29.332 1.00 83.19 83 ARG A C 1
ATOM 665 O O . ARG A 1 83 ? 6.930 -7.401 -29.637 1.00 83.19 83 ARG A O 1
ATOM 672 N N . PHE A 1 84 ? 8.741 -6.806 -28.489 1.00 77.94 84 PHE A N 1
ATOM 673 C CA . PHE A 1 84 ? 8.122 -5.596 -27.934 1.00 77.94 84 PHE A CA 1
ATOM 674 C C . PHE A 1 84 ? 7.972 -4.472 -28.974 1.00 77.94 84 PHE A C 1
ATOM 676 O O . PHE A 1 84 ? 7.089 -3.617 -28.865 1.00 77.94 84 PHE A O 1
ATOM 683 N N . LYS A 1 85 ? 8.863 -4.442 -29.968 1.00 80.31 85 LYS A N 1
ATOM 684 C CA . LYS A 1 85 ? 8.805 -3.505 -31.096 1.00 80.31 85 LYS A CA 1
ATOM 685 C C . LYS A 1 85 ? 7.892 -4.001 -32.214 1.00 80.31 85 LYS A C 1
ATOM 687 O O . LYS A 1 85 ? 7.390 -3.165 -32.957 1.00 80.31 85 LYS A O 1
ATOM 692 N N . ASP A 1 86 ? 7.660 -5.308 -32.282 1.00 80.31 86 ASP A N 1
ATOM 693 C CA . ASP A 1 86 ? 6.744 -5.988 -33.192 1.00 80.31 86 ASP A CA 1
ATOM 694 C C . ASP A 1 86 ? 5.287 -5.748 -32.775 1.00 80.31 86 ASP A C 1
ATOM 696 O O . ASP A 1 86 ? 4.568 -6.612 -32.277 1.00 80.31 86 ASP A O 1
ATOM 700 N N . ARG A 1 87 ? 4.874 -4.490 -32.901 1.00 74.69 87 ARG A N 1
ATOM 701 C CA . ARG A 1 87 ? 3.499 -4.043 -32.709 1.00 74.69 87 ARG A CA 1
ATOM 702 C C . ARG A 1 87 ? 3.037 -3.333 -33.978 1.00 74.69 87 ARG A C 1
ATOM 704 O O . ARG A 1 87 ? 3.811 -2.568 -34.550 1.00 74.69 87 ARG A O 1
ATOM 711 N N . PRO A 1 88 ? 1.774 -3.528 -34.390 1.00 76.06 88 PRO A N 1
ATOM 712 C CA . PRO A 1 88 ? 1.260 -3.011 -35.660 1.00 76.06 88 PRO A CA 1
ATOM 713 C C . PRO A 1 88 ? 1.164 -1.479 -35.712 1.00 76.06 88 PRO A C 1
ATOM 715 O O . PRO A 1 88 ? 1.070 -0.913 -36.793 1.00 76.06 88 PRO A O 1
ATOM 718 N N . MET A 1 89 ? 1.184 -0.802 -34.561 1.00 80.12 89 MET A N 1
ATOM 719 C CA . MET A 1 89 ? 1.180 0.657 -34.458 1.00 80.12 89 MET A CA 1
ATOM 720 C C . MET A 1 89 ? 2.314 1.130 -33.558 1.00 80.12 89 MET A C 1
ATOM 722 O O . MET A 1 89 ? 2.585 0.539 -32.504 1.00 80.12 89 MET A O 1
ATOM 726 N N . SER A 1 90 ? 2.936 2.249 -33.927 1.00 83.44 90 SER A N 1
ATOM 727 C CA . SER A 1 90 ? 3.877 2.921 -33.038 1.00 83.44 90 SER A CA 1
ATOM 728 C C . SER A 1 90 ? 3.150 3.398 -31.764 1.00 83.44 90 SER A C 1
ATOM 730 O O . SER A 1 90 ? 1.936 3.628 -31.775 1.00 83.44 90 SER A O 1
ATOM 732 N N . PRO A 1 91 ? 3.847 3.559 -30.625 1.00 77.12 91 PRO A N 1
ATOM 733 C CA . PRO A 1 91 ? 3.203 4.034 -29.400 1.00 77.12 91 PRO A CA 1
ATOM 734 C C . PRO A 1 91 ? 2.639 5.450 -29.560 1.00 77.12 91 PRO A C 1
ATOM 736 O O . PRO A 1 91 ? 1.635 5.768 -28.934 1.00 77.12 91 PRO A O 1
ATOM 739 N N . ALA A 1 92 ? 3.255 6.282 -30.406 1.00 85.00 92 ALA A N 1
ATOM 740 C CA . ALA A 1 92 ? 2.765 7.623 -30.698 1.00 85.00 92 ALA A CA 1
ATOM 741 C C . ALA A 1 92 ? 1.425 7.570 -31.448 1.00 85.00 92 ALA A C 1
ATOM 743 O O . ALA A 1 92 ? 0.446 8.155 -30.992 1.00 85.00 92 ALA A O 1
ATOM 744 N N . GLU A 1 93 ? 1.352 6.798 -32.535 1.00 84.12 93 GLU A N 1
ATOM 745 C CA . GLU A 1 93 ? 0.111 6.618 -33.301 1.00 84.12 93 GLU A CA 1
ATOM 746 C C . GLU A 1 93 ? -0.977 5.935 -32.474 1.00 84.12 93 GLU A C 1
ATOM 748 O O . GLU A 1 93 ? -2.130 6.345 -32.533 1.00 84.12 93 GLU A O 1
ATOM 753 N N . SER A 1 94 ? -0.616 4.958 -31.633 1.00 84.44 94 SER A N 1
ATOM 754 C CA . SER A 1 94 ? -1.562 4.308 -30.718 1.00 84.44 94 SER A CA 1
ATOM 755 C C . SER A 1 94 ? -2.223 5.327 -29.787 1.00 84.44 94 SER A C 1
ATOM 757 O O . SER A 1 94 ? -3.438 5.308 -29.612 1.00 84.44 94 SER A O 1
ATOM 759 N N . VAL A 1 95 ? -1.442 6.236 -29.190 1.00 85.94 95 VAL A N 1
ATOM 760 C CA . VAL A 1 95 ? -1.975 7.264 -28.281 1.00 85.94 95 VAL A CA 1
ATOM 761 C C . VAL A 1 95 ? -2.898 8.224 -29.024 1.00 85.94 95 VAL A C 1
ATOM 763 O O . VAL A 1 95 ? -3.974 8.539 -28.514 1.00 85.94 95 VAL A O 1
ATOM 766 N N . VAL A 1 96 ? -2.517 8.657 -30.228 1.00 88.94 96 VAL A N 1
ATOM 767 C CA . VAL A 1 96 ? -3.360 9.521 -31.066 1.00 88.94 96 VAL A CA 1
ATOM 768 C C . VAL A 1 96 ? -4.666 8.810 -31.421 1.00 88.94 96 VAL A C 1
ATOM 770 O O . VAL A 1 96 ? -5.739 9.360 -31.176 1.00 88.94 96 VAL A O 1
ATOM 773 N N . TYR A 1 97 ? -4.588 7.562 -31.886 1.00 87.12 97 TYR A N 1
ATOM 774 C CA . TYR A 1 97 ? -5.745 6.741 -32.232 1.00 87.12 97 TYR A CA 1
ATOM 775 C C . TYR A 1 97 ? -6.706 6.570 -31.050 1.00 87.12 97 TYR A C 1
ATOM 777 O O . TYR A 1 97 ? -7.905 6.805 -31.190 1.00 87.12 97 TYR A O 1
ATOM 785 N N . TRP A 1 98 ? -6.200 6.209 -29.865 1.00 82.31 98 TRP A N 1
ATOM 786 C CA . TRP A 1 98 ? -7.039 6.041 -28.674 1.00 82.31 98 TRP A CA 1
ATOM 787 C C . TRP A 1 98 ? -7.630 7.365 -28.186 1.00 82.31 98 TRP A C 1
ATOM 789 O O . TRP A 1 98 ? -8.783 7.396 -27.757 1.00 82.31 98 TRP A O 1
ATOM 799 N N . THR A 1 99 ? -6.887 8.466 -28.297 1.00 83.62 99 THR A N 1
ATOM 800 C CA . THR A 1 99 ? -7.390 9.803 -27.949 1.00 83.62 99 THR A CA 1
ATOM 801 C C . THR A 1 99 ? -8.529 10.211 -28.883 1.00 83.62 99 THR A C 1
ATOM 803 O O . THR A 1 99 ? -9.597 10.613 -28.419 1.00 83.62 99 THR A O 1
ATOM 806 N N . GLU A 1 100 ? -8.358 10.028 -30.192 1.00 86.31 100 GLU A N 1
ATOM 807 C CA . GLU A 1 100 ? -9.404 10.291 -31.181 1.00 86.31 100 GLU A CA 1
ATOM 808 C C . GLU A 1 100 ? -10.607 9.356 -30.987 1.00 86.31 100 GLU A C 1
ATOM 810 O O . GLU A 1 100 ? -11.757 9.787 -31.053 1.00 86.31 100 GLU A O 1
ATOM 815 N N . TYR A 1 101 ? -10.369 8.081 -30.675 1.00 84.69 101 TYR A N 1
ATOM 816 C CA . TYR A 1 101 ? -11.418 7.109 -30.376 1.00 84.69 101 TYR A CA 1
ATOM 817 C C . TYR A 1 101 ? -12.280 7.538 -29.178 1.00 84.69 101 TYR A C 1
ATOM 819 O O . TYR A 1 101 ? -13.510 7.489 -29.266 1.00 84.69 101 TYR A O 1
ATOM 827 N N . VAL A 1 102 ? -11.657 8.009 -28.091 1.00 82.38 1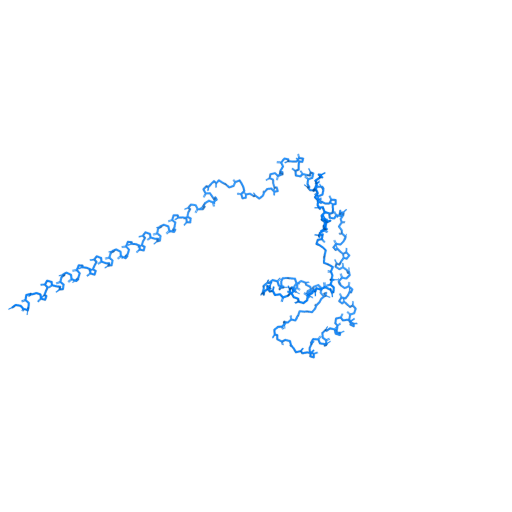02 VAL A N 1
ATOM 828 C CA . VAL A 1 102 ? -12.354 8.510 -26.894 1.00 82.38 102 VAL A CA 1
ATOM 829 C C . VAL A 1 102 ? -13.160 9.772 -27.209 1.00 82.38 102 VAL A C 1
ATOM 831 O O . VAL A 1 102 ? -14.300 9.888 -26.754 1.00 82.38 102 VAL A O 1
ATOM 834 N N . ILE A 1 103 ? -12.617 10.688 -28.018 1.00 82.75 103 ILE A N 1
ATOM 835 C CA . ILE A 1 103 ? -13.317 11.913 -28.436 1.00 82.75 103 ILE A CA 1
ATOM 836 C C . ILE A 1 103 ? -14.525 11.572 -29.325 1.00 82.75 103 ILE A C 1
ATOM 838 O O . ILE A 1 103 ? -15.634 12.038 -29.053 1.00 82.75 103 ILE A O 1
ATOM 842 N N . ARG A 1 104 ? -14.350 10.703 -30.332 1.00 82.56 104 ARG A N 1
ATOM 843 C CA . ARG A 1 104 ? -15.421 10.287 -31.260 1.00 82.56 104 ARG A CA 1
ATOM 844 C C . ARG A 1 104 ? -16.577 9.577 -30.553 1.00 82.56 104 ARG A C 1
ATOM 846 O O . ARG A 1 104 ? -17.731 9.780 -30.916 1.00 82.56 104 ARG A O 1
ATOM 853 N N . HIS A 1 105 ? -16.290 8.812 -29.502 1.00 81.06 105 HIS A N 1
ATOM 854 C CA . HIS A 1 105 ? -17.298 8.069 -28.737 1.00 81.06 105 HIS A CA 1
ATOM 855 C C . HIS A 1 105 ? -17.707 8.770 -27.431 1.00 81.06 105 HIS A C 1
ATOM 857 O O . HIS A 1 105 ? -18.137 8.101 -26.489 1.00 81.06 105 HIS A O 1
ATOM 863 N N . LYS A 1 106 ? -17.562 10.106 -27.351 1.00 75.00 106 LYS A N 1
ATOM 864 C CA . LYS A 1 106 ? -17.989 10.953 -26.215 1.00 75.00 106 LYS A CA 1
ATOM 865 C C . LYS A 1 106 ? -17.557 10.399 -24.848 1.00 75.00 106 LYS A C 1
ATOM 867 O O . LYS A 1 106 ? -18.349 10.315 -23.910 1.00 75.00 106 LYS A O 1
ATOM 872 N N . GLY A 1 107 ? -16.291 10.002 -24.741 1.00 68.56 107 GLY A N 1
ATOM 873 C CA . GLY A 1 107 ? -15.711 9.470 -23.509 1.00 68.56 107 GLY A CA 1
ATOM 874 C C . GLY A 1 107 ? -15.779 7.951 -23.363 1.00 68.56 107 GLY A C 1
ATOM 875 O O . GLY A 1 107 ? -15.478 7.481 -22.272 1.00 68.56 107 GLY A O 1
ATOM 876 N N . ALA A 1 108 ? -16.171 7.213 -24.416 1.00 65.19 108 ALA A N 1
ATOM 877 C CA . ALA A 1 108 ? -16.219 5.749 -24.483 1.00 65.19 108 ALA A CA 1
ATOM 878 C C . ALA A 1 108 ? -16.742 5.125 -23.169 1.00 65.19 108 ALA A C 1
ATOM 880 O O . ALA A 1 108 ? -15.953 4.671 -22.339 1.00 65.19 108 ALA A O 1
ATOM 881 N N . PRO A 1 109 ? -18.067 5.105 -22.936 1.00 60.16 109 PRO A N 1
ATOM 882 C CA . PRO A 1 109 ? -18.653 4.742 -21.638 1.00 60.16 109 PRO A CA 1
ATOM 883 C C . PRO A 1 109 ? -18.283 3.331 -21.138 1.00 60.16 109 PRO A C 1
ATOM 885 O O . PRO A 1 109 ? -18.409 3.056 -19.953 1.00 60.16 109 PRO A O 1
ATOM 888 N N . HIS A 1 110 ? -17.786 2.468 -22.025 1.00 63.03 110 HIS A N 1
ATOM 889 C CA . HIS A 1 110 ? -17.258 1.126 -21.761 1.00 63.03 110 HIS A CA 1
ATOM 890 C C . HIS A 1 110 ? -15.765 1.097 -21.358 1.00 63.03 110 HIS A C 1
ATOM 892 O O . HIS A 1 110 ? -15.319 0.126 -20.759 1.00 63.03 110 HIS A O 1
ATOM 898 N N . LEU A 1 111 ? -14.991 2.144 -21.667 1.00 60.66 111 LEU A N 1
ATOM 899 C CA . LEU A 1 111 ? -13.602 2.360 -21.219 1.00 60.66 111 LEU A CA 1
ATOM 900 C C . LEU A 1 111 ? -13.528 3.220 -19.947 1.00 60.66 111 LEU A C 1
ATOM 902 O O . LEU A 1 111 ? -12.488 3.277 -19.290 1.00 60.66 111 LEU A O 1
ATOM 906 N N . ARG A 1 112 ? -14.627 3.889 -19.577 1.00 57.12 112 ARG A N 1
ATOM 907 C CA . ARG A 1 112 ? -14.764 4.509 -18.259 1.00 57.12 112 ARG A CA 1
ATOM 908 C C . ARG A 1 112 ? -14.836 3.415 -17.202 1.00 57.12 112 ARG A C 1
ATOM 910 O O . ARG A 1 112 ? -15.691 2.538 -17.269 1.00 57.12 112 ARG A O 1
ATOM 917 N N . SER A 1 113 ? -13.951 3.495 -16.206 1.00 57.22 113 SER A N 1
ATOM 918 C CA . SER A 1 113 ? -14.062 2.676 -15.000 1.00 57.22 113 SER A CA 1
ATOM 919 C C . SER A 1 113 ? -15.486 2.796 -14.457 1.00 57.22 113 SER A C 1
ATOM 921 O O . SER A 1 113 ? -15.958 3.910 -14.203 1.00 57.22 113 SER A O 1
ATOM 923 N N . GLN A 1 114 ? -16.166 1.658 -14.280 1.00 55.41 114 GLN A N 1
ATOM 924 C CA . GLN A 1 114 ? -17.525 1.598 -13.729 1.00 55.41 114 GLN A CA 1
ATOM 925 C C . GLN A 1 114 ? -17.632 2.289 -12.361 1.00 55.41 114 GLN A C 1
ATOM 927 O O . GLN A 1 114 ? -18.733 2.648 -11.965 1.00 55.41 114 GLN A O 1
ATOM 932 N N . ALA A 1 115 ? -16.501 2.575 -11.701 1.00 55.69 115 ALA A N 1
ATOM 933 C CA . 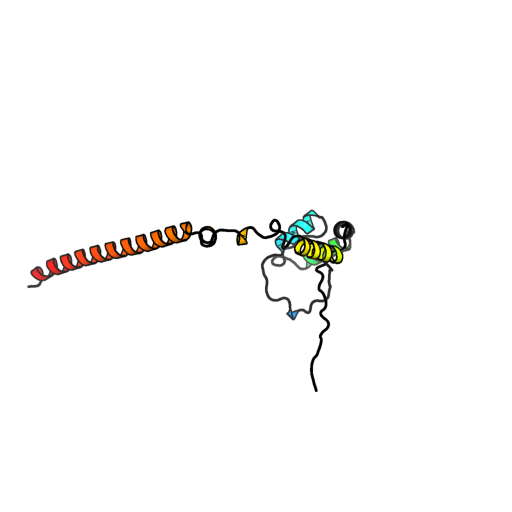ALA A 1 115 ? -16.390 3.395 -10.496 1.00 55.69 115 ALA A CA 1
ATOM 934 C C . ALA A 1 115 ? -17.180 4.719 -10.544 1.00 55.69 115 ALA A C 1
ATOM 936 O O . ALA A 1 115 ? -17.664 5.159 -9.508 1.00 55.69 115 ALA A O 1
ATOM 937 N N . PHE A 1 116 ? -17.344 5.342 -11.718 1.00 55.62 116 PHE A N 1
ATOM 938 C CA . PHE A 1 116 ? -18.105 6.595 -11.851 1.00 55.62 116 PHE A CA 1
ATOM 939 C C . PHE A 1 116 ? -19.622 6.412 -12.026 1.00 55.62 116 PHE A C 1
ATOM 941 O O . PHE A 1 116 ? -20.359 7.378 -11.860 1.00 55.62 116 PHE A O 1
ATOM 948 N N . ASN A 1 117 ? -20.089 5.204 -12.355 1.00 59.94 117 ASN A N 1
ATOM 949 C CA . ASN A 1 117 ? -21.514 4.871 -12.482 1.00 59.94 117 ASN A CA 1
ATOM 950 C C . ASN A 1 117 ? -22.063 4.148 -11.240 1.00 59.94 117 ASN A C 1
ATOM 952 O O . ASN A 1 117 ? -23.221 3.732 -11.243 1.00 59.94 117 ASN A O 1
ATOM 956 N N . LEU A 1 118 ? -21.258 3.975 -10.185 1.00 64.62 118 LEU A N 1
ATOM 957 C CA . LEU A 1 118 ? -21.755 3.431 -8.926 1.00 64.62 118 LEU A CA 1
ATOM 958 C C . LEU A 1 118 ? -22.686 4.452 -8.274 1.00 64.62 118 LEU A C 1
ATOM 960 O O . LEU A 1 118 ? -22.342 5.624 -8.109 1.00 64.62 118 LEU A O 1
ATOM 964 N N . ALA A 1 119 ? -23.871 3.994 -7.879 1.00 70.06 119 ALA A N 1
ATOM 965 C CA . ALA A 1 119 ? -24.780 4.816 -7.106 1.00 70.06 119 ALA A CA 1
ATOM 966 C C . ALA A 1 119 ? -24.105 5.249 -5.795 1.00 70.06 119 ALA A C 1
ATOM 968 O O . ALA A 1 119 ? -23.308 4.505 -5.220 1.00 70.06 119 ALA A O 1
ATOM 969 N N . TRP A 1 120 ? -24.435 6.446 -5.307 1.00 72.00 120 TRP A N 1
ATOM 970 C CA . TRP A 1 120 ? -23.803 7.053 -4.129 1.00 72.00 120 TRP A CA 1
ATOM 971 C C . TRP A 1 120 ? -23.727 6.099 -2.919 1.00 72.00 120 TRP A C 1
ATOM 973 O O . TRP A 1 120 ? -22.719 6.068 -2.220 1.00 72.00 120 TRP A O 1
ATOM 983 N N . TYR A 1 121 ? -24.736 5.243 -2.725 1.00 67.69 121 TYR A N 1
ATOM 984 C CA . TYR A 1 121 ? -24.768 4.243 -1.653 1.00 67.69 121 TYR A CA 1
ATOM 985 C C . TYR A 1 121 ? -23.753 3.093 -1.817 1.00 67.69 121 TYR A C 1
ATOM 987 O O . TYR A 1 121 ? -23.259 2.582 -0.813 1.00 67.69 121 TYR A O 1
ATOM 995 N N . GLN A 1 122 ? -23.407 2.695 -3.050 1.00 69.62 122 GLN A N 1
ATOM 996 C CA . GLN A 1 122 ? -22.353 1.703 -3.324 1.00 69.62 122 GLN A CA 1
ATOM 997 C C . GLN A 1 122 ? -20.960 2.317 -3.184 1.00 69.62 122 GLN A C 1
ATOM 999 O O . GLN A 1 122 ? -20.049 1.651 -2.703 1.00 69.62 122 GLN A O 1
ATOM 1004 N N . TYR A 1 123 ? -20.804 3.592 -3.551 1.00 70.06 123 TYR A N 1
ATOM 1005 C CA . TYR A 1 123 ? -19.550 4.321 -3.357 1.00 70.06 123 TYR A CA 1
ATOM 1006 C C . TYR A 1 123 ? -19.192 4.455 -1.870 1.00 70.06 123 TYR A C 1
ATOM 1008 O O . TYR A 1 123 ? -18.044 4.248 -1.486 1.00 70.06 123 TYR A O 1
ATOM 1016 N N . PHE A 1 124 ? -20.181 4.757 -1.024 1.00 75.12 124 PHE A N 1
ATOM 1017 C CA . PHE A 1 124 ? -19.978 4.899 0.420 1.00 75.12 124 PHE A CA 1
ATOM 1018 C C . PHE A 1 124 ? -20.008 3.578 1.202 1.00 75.12 124 PHE A C 1
ATOM 1020 O O . PHE A 1 124 ? -19.781 3.617 2.408 1.00 75.12 124 PHE A O 1
ATOM 1027 N N . LEU A 1 125 ? -20.280 2.437 0.549 1.00 83.94 125 LEU A N 1
ATOM 1028 C CA . LEU A 1 125 ? -20.461 1.125 1.187 1.00 83.94 125 LEU A CA 1
ATOM 1029 C C . LEU A 1 125 ? -21.228 1.233 2.517 1.00 83.94 125 LEU A C 1
ATOM 1031 O O . LEU A 1 125 ? -20.695 0.915 3.580 1.00 83.94 125 LEU A O 1
ATOM 1035 N N . LEU A 1 126 ? -22.478 1.708 2.464 1.00 84.62 126 LEU A N 1
ATOM 1036 C CA . LEU A 1 126 ? -23.287 1.969 3.668 1.00 84.62 126 LEU A CA 1
ATOM 1037 C C . LEU A 1 126 ? -23.349 0.774 4.634 1.00 84.62 126 LEU A C 1
ATOM 1039 O O . LEU A 1 126 ? -23.373 0.978 5.844 1.00 84.62 126 LEU A O 1
ATOM 1043 N N . ASP A 1 127 ? -23.305 -0.452 4.111 1.00 85.56 127 ASP A N 1
ATOM 1044 C CA . ASP A 1 127 ? -23.223 -1.686 4.901 1.00 85.56 127 ASP A CA 1
ATOM 1045 C C . ASP A 1 127 ? -22.015 -1.692 5.860 1.00 85.56 127 ASP A C 1
ATOM 1047 O O . ASP A 1 127 ? -22.149 -1.917 7.062 1.00 85.56 127 ASP A O 1
ATOM 1051 N N . VAL A 1 128 ? -20.835 -1.303 5.369 1.00 89.81 128 VAL A N 1
ATOM 1052 C CA . VAL A 1 128 ? -19.605 -1.224 6.171 1.00 89.81 128 VAL A CA 1
ATOM 1053 C C . VAL A 1 128 ? -19.727 -0.155 7.261 1.00 89.81 128 VAL A C 1
ATOM 1055 O O . VAL A 1 128 ? -19.304 -0.381 8.395 1.00 89.81 128 VAL A O 1
ATOM 1058 N N . ILE A 1 129 ? -20.345 0.990 6.955 1.00 91.75 129 ILE A N 1
ATOM 1059 C CA . ILE A 1 129 ? -20.569 2.068 7.933 1.00 91.75 129 ILE A CA 1
ATOM 1060 C C . ILE A 1 129 ? -21.506 1.596 9.050 1.00 91.75 129 ILE A C 1
ATOM 1062 O O . ILE A 1 129 ? -21.220 1.824 10.227 1.00 91.75 129 ILE A O 1
ATOM 1066 N N . VAL A 1 130 ? -22.598 0.912 8.701 1.00 93.56 130 VAL A N 1
ATOM 1067 C CA . VAL A 1 130 ? -23.556 0.373 9.677 1.00 93.56 130 VAL A CA 1
ATOM 1068 C C . VAL A 1 130 ? -22.884 -0.656 10.585 1.00 93.56 130 VAL A C 1
ATOM 1070 O O . VAL A 1 130 ? -23.034 -0.574 11.804 1.00 93.56 130 VAL A O 1
ATOM 1073 N N . ILE A 1 131 ? -22.089 -1.572 10.028 1.00 95.31 131 ILE A N 1
ATOM 1074 C CA . ILE A 1 131 ? -21.356 -2.576 10.810 1.00 95.31 131 ILE A CA 1
ATOM 1075 C C . ILE A 1 131 ? -20.384 -1.903 11.793 1.00 95.31 131 ILE A C 1
ATOM 1077 O O . ILE A 1 131 ? -20.368 -2.249 12.976 1.00 95.31 131 ILE A O 1
ATOM 1081 N N . ILE A 1 132 ? -19.617 -0.902 11.348 1.00 95.88 132 ILE A N 1
ATOM 1082 C CA . ILE A 1 132 ? -18.692 -0.155 12.219 1.00 95.88 132 ILE A CA 1
ATOM 1083 C C . ILE A 1 132 ? -19.453 0.548 13.352 1.00 95.88 132 ILE A C 1
ATOM 1085 O O . ILE A 1 132 ? -19.051 0.456 14.515 1.00 95.88 132 ILE A O 1
ATOM 1089 N N . LEU A 1 133 ? -20.567 1.217 13.042 1.00 96.12 133 LEU A N 1
ATOM 1090 C CA . LEU A 1 133 ? -21.393 1.889 14.048 1.00 96.12 133 LEU A CA 1
ATOM 1091 C C . LEU A 1 133 ? -21.975 0.907 15.070 1.00 96.12 133 LEU A C 1
ATOM 1093 O O . LEU A 1 133 ? -22.002 1.222 16.262 1.00 96.12 133 LEU A O 1
ATOM 1097 N N . LEU A 1 134 ? -22.388 -0.287 14.639 1.00 96.75 134 LEU A N 1
ATOM 1098 C CA . LEU A 1 134 ? -22.858 -1.340 15.540 1.00 96.75 134 LEU A CA 1
ATOM 1099 C C . LEU A 1 134 ? -21.759 -1.788 16.507 1.00 96.75 134 LEU A C 1
ATOM 1101 O O . LEU A 1 134 ? -22.013 -1.875 17.708 1.00 96.75 134 LEU A O 1
ATOM 1105 N N . PHE A 1 135 ? -20.533 -2.006 16.027 1.00 97.25 135 PHE A N 1
ATOM 1106 C CA . PHE A 1 135 ? -19.410 -2.366 16.899 1.00 97.25 135 PHE A CA 1
ATOM 1107 C C . PHE A 1 135 ? -19.088 -1.273 17.922 1.00 97.25 135 PHE A C 1
ATOM 1109 O O . PHE A 1 135 ? -18.908 -1.573 19.104 1.00 97.25 135 PHE A O 1
ATOM 1116 N N . ILE A 1 136 ? -19.065 -0.008 17.495 1.00 97.62 136 ILE A N 1
ATOM 1117 C CA . ILE A 1 136 ? -18.832 1.132 18.393 1.00 97.62 136 ILE A CA 1
ATOM 1118 C C . ILE A 1 136 ? -19.948 1.220 19.442 1.00 97.62 136 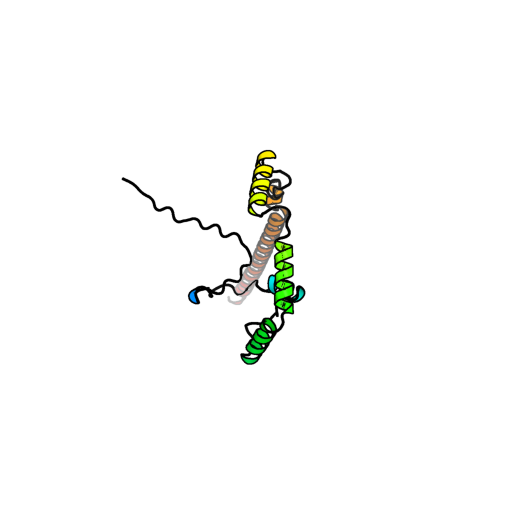ILE A C 1
ATOM 1120 O O . ILE A 1 136 ? -19.669 1.356 20.634 1.00 97.62 136 ILE A O 1
ATOM 1124 N N . SER A 1 137 ? 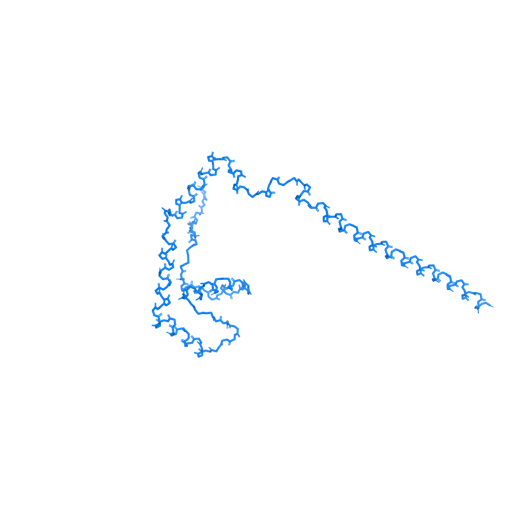-21.208 1.094 19.020 1.00 97.06 137 SER A N 1
ATOM 1125 C CA . SER A 1 137 ? -22.365 1.124 19.918 1.00 97.06 137 SER A CA 1
ATOM 1126 C C . SER A 1 137 ? -22.320 -0.008 20.948 1.00 97.06 137 SER A C 1
ATOM 1128 O O . SER A 1 137 ? -22.489 0.244 22.142 1.00 97.06 137 SER A O 1
ATOM 1130 N N . LEU A 1 138 ? -22.007 -1.235 20.519 1.00 97.38 138 LEU A N 1
ATOM 1131 C CA . LEU A 1 138 ? -21.838 -2.386 21.409 1.00 97.38 138 LEU A CA 1
ATOM 1132 C C . LEU A 1 138 ? -20.714 -2.158 22.421 1.00 97.38 138 LEU A C 1
ATOM 1134 O O . LEU A 1 138 ? -20.897 -2.420 23.610 1.00 97.38 138 LEU A O 1
ATOM 1138 N N . PHE A 1 139 ? -19.574 -1.626 21.982 1.00 97.69 139 PHE A N 1
ATOM 1139 C CA . PHE A 1 139 ? -18.449 -1.336 22.867 1.00 97.69 139 PHE A CA 1
ATOM 1140 C C . PHE A 1 139 ? -18.813 -0.295 23.939 1.00 97.69 139 PHE A C 1
ATOM 1142 O O . PHE A 1 139 ? -18.556 -0.494 25.132 1.00 97.69 139 PHE A O 1
ATOM 1149 N N . ILE A 1 140 ? -19.488 0.787 23.543 1.00 97.44 140 ILE A N 1
ATOM 1150 C CA . ILE A 1 140 ? -19.984 1.814 24.472 1.00 97.44 140 ILE A CA 1
ATOM 1151 C C . ILE A 1 140 ? -21.021 1.218 25.433 1.00 97.44 140 ILE A C 1
ATOM 1153 O O . ILE A 1 140 ? -20.992 1.482 26.635 1.00 97.44 140 ILE A O 1
ATOM 1157 N N . PHE A 1 141 ? -21.920 0.370 24.938 1.00 97.62 141 PHE A N 1
ATOM 1158 C CA . PHE A 1 141 ? -22.938 -0.267 25.767 1.00 97.62 141 PHE A CA 1
ATOM 1159 C C . PHE A 1 141 ? -22.325 -1.192 26.827 1.00 97.62 141 PHE A C 1
ATOM 1161 O O . PHE A 1 141 ? -22.711 -1.129 27.998 1.00 97.62 141 PHE A O 1
ATOM 1168 N N . ILE A 1 142 ? -21.343 -2.013 26.442 1.00 97.25 142 ILE A N 1
ATOM 1169 C CA . ILE A 1 142 ? -20.630 -2.916 27.355 1.00 97.25 142 ILE A CA 1
ATOM 1170 C C . ILE A 1 142 ? -19.889 -2.115 28.427 1.00 97.25 142 ILE A C 1
ATOM 1172 O O . ILE A 1 142 ? -20.031 -2.406 29.616 1.00 97.25 142 ILE A O 1
ATOM 1176 N N . THR A 1 143 ? -19.144 -1.081 28.031 1.00 97.25 143 THR A N 1
ATOM 1177 C CA . THR A 1 143 ? -18.389 -0.243 28.977 1.00 97.25 143 THR A CA 1
ATOM 1178 C C . THR A 1 143 ? -19.314 0.504 29.941 1.00 97.25 143 THR A C 1
ATOM 1180 O O . THR A 1 143 ? -19.075 0.483 31.149 1.00 97.25 143 THR A O 1
ATOM 1183 N N . TYR A 1 144 ? -20.426 1.067 29.458 1.00 97.31 144 TYR A N 1
ATOM 1184 C CA . TYR A 1 144 ? -21.441 1.701 30.305 1.00 97.31 144 TYR A CA 1
ATOM 1185 C C . TYR A 1 144 ? -22.052 0.721 31.318 1.00 97.31 144 TYR A C 1
ATOM 1187 O O . TYR A 1 144 ? -22.181 1.039 32.505 1.00 97.31 144 TYR A O 1
ATOM 1195 N N . LYS A 1 145 ? -22.410 -0.493 30.876 1.00 96.88 145 LYS A N 1
ATOM 1196 C CA . LYS A 1 145 ? -22.950 -1.536 31.761 1.00 96.88 145 LYS A CA 1
ATOM 1197 C C . LYS A 1 145 ? -21.932 -1.962 32.812 1.00 96.88 145 LYS A C 1
ATOM 1199 O O . LYS A 1 145 ? -22.294 -2.027 33.986 1.00 96.88 145 LYS A O 1
ATOM 1204 N N . ALA A 1 146 ? -20.683 -2.197 32.417 1.00 96.19 146 ALA A N 1
ATOM 1205 C CA . ALA A 1 146 ? -19.607 -2.544 33.337 1.00 96.19 146 ALA A CA 1
ATOM 1206 C C . ALA A 1 146 ? -19.410 -1.450 34.397 1.00 96.19 146 ALA A C 1
ATOM 1208 O O . ALA A 1 146 ? -19.412 -1.747 35.590 1.00 96.19 146 ALA A O 1
ATOM 1209 N N . PHE A 1 147 ? -19.348 -0.181 33.983 1.00 96.94 147 PHE A N 1
ATOM 1210 C CA . PHE A 1 147 ? -19.198 0.946 34.903 1.00 96.94 147 PHE A CA 1
ATOM 1211 C C . PHE A 1 147 ? -20.369 1.051 35.887 1.00 96.94 147 PHE A C 1
ATOM 1213 O O . PHE A 1 147 ? -20.158 1.211 37.089 1.00 96.94 147 PHE A O 1
ATOM 1220 N N . LYS A 1 148 ? -21.611 0.883 35.412 1.00 95.81 148 LYS A N 1
ATOM 1221 C CA . LYS A 1 148 ? -22.804 0.894 36.273 1.00 95.81 148 LYS A CA 1
ATOM 1222 C C . LYS A 1 148 ? -22.789 -0.246 37.295 1.00 95.81 148 LYS A C 1
ATOM 1224 O O . LYS A 1 148 ? -23.165 -0.032 38.445 1.00 95.81 148 LYS A O 1
ATOM 1229 N N . ILE A 1 149 ? -22.360 -1.440 36.883 1.00 95.94 149 ILE A N 1
ATOM 1230 C CA . ILE A 1 149 ? -22.231 -2.603 37.770 1.00 95.94 149 ILE A CA 1
ATOM 1231 C C . ILE A 1 149 ? -21.167 -2.334 38.838 1.00 95.94 149 ILE A C 1
ATOM 1233 O O . ILE A 1 149 ? -21.445 -2.506 40.023 1.00 95.94 149 ILE A O 1
ATOM 1237 N N . ILE A 1 150 ? -19.985 -1.858 38.440 1.00 95.56 150 ILE A N 1
ATOM 1238 C CA . ILE A 1 150 ? -18.896 -1.510 39.364 1.00 95.56 150 ILE A CA 1
ATOM 1239 C C . ILE A 1 150 ? -19.362 -0.449 40.365 1.00 95.56 150 ILE A C 1
ATOM 1241 O O . ILE A 1 150 ? -19.183 -0.625 41.567 1.00 95.56 150 ILE A O 1
ATOM 1245 N N . TYR A 1 151 ? -20.018 0.613 39.893 1.00 96.31 151 TYR A N 1
ATOM 1246 C CA . TYR A 1 151 ? -20.547 1.671 40.751 1.00 96.31 151 TYR A CA 1
ATOM 1247 C C . TYR A 1 151 ? -21.603 1.148 41.737 1.00 96.31 151 TYR A C 1
ATOM 1249 O O . TYR A 1 151 ? -21.555 1.479 42.920 1.00 96.31 151 TYR A O 1
ATOM 1257 N N . TYR A 1 152 ? -22.516 0.280 41.287 1.00 95.81 152 TYR A N 1
ATOM 1258 C CA . TYR A 1 152 ? -23.502 -0.364 42.159 1.00 95.81 152 TYR A CA 1
ATOM 1259 C C . TYR A 1 152 ? -22.838 -1.207 43.258 1.00 95.81 152 TYR A C 1
ATOM 1261 O O . TYR A 1 152 ? -23.201 -1.085 44.430 1.00 95.81 152 TYR A O 1
ATOM 1269 N N . TYR A 1 153 ? -21.837 -2.022 42.907 1.00 94.56 153 TYR A N 1
ATOM 1270 C CA . TYR A 1 153 ? -21.081 -2.805 43.888 1.00 94.56 153 TYR A CA 1
ATOM 1271 C C . TYR A 1 153 ? -20.291 -1.918 44.850 1.00 94.56 153 TYR A C 1
ATOM 1273 O O . TYR A 1 153 ? -20.284 -2.193 46.047 1.00 94.56 153 TYR A O 1
ATOM 1281 N N . PHE A 1 154 ? -19.676 -0.842 44.358 1.00 92.81 154 PHE A N 1
ATOM 1282 C CA . PHE A 1 154 ? -18.937 0.106 45.186 1.00 92.81 154 PHE A CA 1
ATOM 1283 C C . PHE A 1 154 ? -19.849 0.820 46.193 1.00 92.81 154 PHE A C 1
ATOM 1285 O O . PHE A 1 154 ? -19.523 0.884 47.377 1.00 92.81 154 PHE A O 1
ATOM 1292 N N . LEU A 1 155 ? -21.026 1.288 45.763 1.00 91.44 155 LEU A N 1
ATOM 1293 C CA . LEU A 1 155 ? -22.016 1.885 46.666 1.00 91.44 155 LEU A CA 1
ATOM 1294 C C . LEU A 1 155 ? -22.504 0.889 47.723 1.00 91.44 155 LEU A C 1
ATOM 1296 O O . LEU A 1 155 ? -22.568 1.230 48.904 1.00 91.44 155 LEU A O 1
ATOM 1300 N N . LYS A 1 156 ? -22.800 -0.353 47.319 1.00 90.38 156 LYS A N 1
ATOM 1301 C CA . LYS A 1 156 ? -23.197 -1.424 48.246 1.00 90.38 156 LYS A CA 1
ATOM 1302 C C . LYS A 1 156 ? -22.083 -1.745 49.249 1.00 90.38 156 LYS A C 1
ATOM 1304 O O . LYS A 1 156 ? -22.352 -1.935 50.435 1.00 90.38 156 LYS A O 1
ATOM 1309 N N . TYR A 1 157 ? -20.835 -1.779 48.790 1.00 90.50 157 TYR A N 1
ATOM 1310 C CA . TYR A 1 157 ? -19.659 -1.985 49.631 1.00 90.50 157 TYR A CA 1
ATOM 1311 C C . TYR A 1 157 ? -19.497 -0.856 50.658 1.00 90.50 157 TYR A C 1
ATOM 1313 O O . TYR A 1 157 ? -19.371 -1.129 51.851 1.00 90.50 157 TYR A O 1
ATOM 1321 N N . TYR A 1 158 ? -19.609 0.404 50.224 1.00 88.12 158 TYR A N 1
ATOM 1322 C CA . TYR A 1 158 ? -19.531 1.573 51.106 1.00 88.12 158 TYR A CA 1
ATOM 1323 C C . TYR A 1 158 ? -20.637 1.569 52.175 1.00 88.12 158 TYR A C 1
ATOM 1325 O O . TYR A 1 158 ? -20.365 1.786 53.356 1.00 88.12 158 TYR A O 1
ATOM 1333 N N . GLN A 1 159 ? -21.874 1.235 51.789 1.00 84.44 159 GLN A N 1
ATOM 1334 C CA . GLN A 1 159 ? -22.998 1.085 52.722 1.00 84.44 159 GLN A CA 1
ATOM 1335 C C . GLN A 1 159 ? -22.795 -0.047 53.739 1.00 84.44 159 GLN A C 1
ATOM 1337 O O . GLN A 1 159 ? -23.287 0.058 54.856 1.00 84.44 159 GLN A O 1
ATOM 1342 N N . THR A 1 160 ? -22.069 -1.110 53.383 1.00 79.94 160 THR A N 1
ATOM 1343 C CA . THR A 1 160 ? -21.817 -2.253 54.279 1.00 79.94 160 THR A CA 1
ATOM 1344 C C . THR A 1 160 ? -20.697 -1.975 55.291 1.00 79.94 160 THR A C 1
ATOM 1346 O O . THR A 1 160 ? -20.713 -2.536 56.385 1.00 79.94 160 THR A O 1
ATOM 1349 N N . ILE A 1 161 ? -19.729 -1.111 54.958 1.00 80.75 161 ILE A N 1
ATOM 1350 C CA . ILE A 1 161 ? -18.620 -0.748 55.862 1.00 80.75 161 ILE A CA 1
ATOM 1351 C C . ILE A 1 161 ? -19.012 0.334 56.869 1.00 80.75 161 ILE A C 1
ATOM 1353 O O . ILE A 1 161 ? -18.627 0.226 58.031 1.00 80.75 161 ILE A O 1
ATOM 1357 N N . LYS A 1 162 ? -19.797 1.341 56.459 1.00 70.12 162 LYS A N 1
ATOM 1358 C CA . LYS A 1 162 ? -20.233 2.435 57.345 1.00 70.12 162 LYS A CA 1
ATOM 1359 C C . LYS A 1 162 ? -20.799 1.970 58.710 1.00 70.12 162 LYS A C 1
ATOM 1361 O O . LYS A 1 162 ? -20.373 2.534 59.707 1.00 70.12 162 LYS A O 1
ATOM 1366 N N . PRO A 1 163 ? -21.660 0.935 58.810 1.00 68.69 163 PRO A N 1
ATOM 1367 C CA . PRO A 1 163 ? -22.222 0.492 60.092 1.00 68.69 163 PRO A CA 1
ATOM 1368 C C . PRO A 1 163 ? -21.276 -0.350 60.967 1.00 68.69 163 PRO A C 1
ATOM 1370 O O . PRO A 1 163 ? -21.683 -0.765 62.043 1.00 68.69 163 PRO A O 1
ATOM 1373 N N . LYS A 1 164 ? -20.060 -0.678 60.508 1.00 59.94 164 LYS A N 1
ATOM 1374 C CA . LYS A 1 164 ? -19.056 -1.420 61.303 1.00 59.94 164 LYS A CA 1
ATOM 1375 C C . LYS A 1 164 ? -17.962 -0.521 61.888 1.00 59.94 164 LYS A C 1
ATOM 1377 O O . LYS A 1 164 ? -17.095 -1.030 62.593 1.00 59.94 164 LYS A O 1
ATOM 1382 N N . LEU A 1 165 ? -17.951 0.760 61.518 1.00 67.94 165 LEU A N 1
ATOM 1383 C CA . LEU A 1 165 ? -16.925 1.729 61.911 1.00 67.94 165 LEU A CA 1
ATOM 1384 C C . LEU A 1 165 ? -17.419 2.727 62.981 1.00 67.94 165 LEU A C 1
ATOM 1386 O O . LEU A 1 165 ? -16.595 3.435 63.549 1.00 67.94 165 LEU A O 1
ATOM 1390 N N . GLU A 1 166 ? -18.729 2.768 63.242 1.00 50.59 166 GLU A N 1
ATOM 1391 C CA . GLU A 1 166 ? -19.373 3.412 64.404 1.00 50.59 166 GLU A CA 1
ATOM 1392 C C . GLU A 1 166 ? -19.707 2.355 65.463 1.00 50.59 166 GLU A C 1
ATOM 1394 O O . GLU A 1 166 ? -19.576 2.675 66.665 1.00 50.59 166 GLU A O 1
#

Secondary structure (DSSP, 8-state):
-----------------------GGG--S--S--HHHHHHHHHTTS-----TTS--HHHHHHHHHHHHH-HHHHHHHHHHHHHHH--SS-HHHHHHHHHHHHHHTTT-TTTS-GGGSS-HHHHTTHHHHHHHHHHHHHHHHHHHHHHHHHHHHHHHHHHHHGGGT-

pLDDT: mean 70.7, std 20.75, range [27.42, 97.69]

Foldseek 3Di:
DDDDDDDPPDDPPDDPDPDPDDPPVPPDDDPDPPVVVQVVCVVLVQADDDDPVPDDPVNVVVRVCCNVVPCSNVVSVVVVVVVVVPDPDDPVVVVVVVVVVCVVCVNVVVPPDCLVVDDPCVVVVVVVVVVVVVVVVVVVVVVVVVVVVVVVVVVVVVVVVVVVVD

Sequence (166 aa):
ITSRNNAPISYFGGGFRCKSEYPWWLVHYRGQKLTFSKKNLVDAGMGISMDLLSIQKDELLKNILDLTNNEKYMKNAKIASERFKDRPMSPAESVVYWTEYVIRHKGAPHLRSQAFNLAWYQYFLLDVIVIILLFISLFIFITYKAFKIIYYYFLKYYQTIKPKLE

InterPro domains:
  IPR002213 UDP-glucuronosyl/UDP-glucosyltransferase [PF00201] (40-156)
  IPR050271 UDP-glycosyltransferase [PTHR48043] (41-138)

Radius of gyration: 33.28 Å; chains: 1; bounding box: 58×61×100 Å

Organism: Aphis craccivora (NCBI:txid307492)